Protein AF-A0A7Y0L5U0-F1 (afdb_monomer)

Organism: NCBI:txid2729629

pLDDT: mean 85.21, std 11.37, range [40.47, 96.12]

Solvent-accessible surface area (backbone atoms only — not comparable to full-atom values): 8864 Å² total; per-residue (Å²): 136,86,87,81,62,72,72,62,50,55,55,48,48,51,50,20,48,52,50,13,51,50,28,39,49,50,17,49,53,58,27,46,75,69,77,39,57,69,62,33,53,50,44,39,56,48,6,70,74,59,35,35,56,56,24,22,48,47,23,48,76,73,66,39,61,62,69,56,24,35,48,26,12,44,28,38,36,48,14,57,44,39,39,49,55,44,48,50,54,50,45,41,74,74,33,73,66,51,36,50,49,29,54,52,47,26,67,75,46,45,81,57,56,78,61,48,47,61,56,30,30,82,41,22,69,79,61,34,58,65,48,41,43,53,50,32,52,34,58,66,47,58,64,70,55,26,50,52,20,31,51,52,2,48,54,50,32,40,49,47,62,69,45,36,62,62,55,51,49,61,64,68,76,104

Sequence (174 aa):
MTRTPRRHGWQRLLAGLGMGALFAAIAVVVGLSTGRPVQTLSLMGSSLVLECQPAAALAVVLGYPRAFGAAVAFFTNLAPLFIIAVGLDLIVAHWPWAARQVERAHRRAGWVARYGPLMFVPLCPVLGAYACVAIGRGLGFRLASTLSATIAGMVWSVMVIVYGGHWVVHLLVH

Structure (mmCIF, N/CA/C/O backbone):
data_AF-A0A7Y0L5U0-F1
#
_entry.id   AF-A0A7Y0L5U0-F1
#
loop_
_atom_site.group_PDB
_atom_site.id
_atom_site.type_symbol
_atom_site.label_atom_id
_atom_site.label_alt_id
_atom_site.label_comp_id
_atom_site.label_asym_id
_atom_site.label_entity_id
_atom_site.label_seq_id
_atom_site.pdbx_PDB_ins_code
_atom_site.Cartn_x
_atom_site.Cartn_y
_atom_site.Cartn_z
_atom_site.occupancy
_atom_site.B_iso_or_equiv
_atom_site.auth_seq_id
_atom_site.auth_comp_id
_atom_site.auth_asym_id
_atom_site.auth_atom_id
_atom_site.pdbx_PDB_model_num
ATOM 1 N N . MET A 1 1 ? -13.550 -0.147 33.622 1.00 42.88 1 MET A N 1
ATOM 2 C CA . MET A 1 1 ? -12.757 0.368 32.480 1.00 42.88 1 MET A CA 1
ATOM 3 C C . MET A 1 1 ? -11.345 0.684 32.958 1.00 42.88 1 MET A C 1
ATOM 5 O O . MET A 1 1 ? -11.071 1.789 33.409 1.00 42.88 1 MET A O 1
ATOM 9 N N . THR A 1 2 ? -10.461 -0.309 32.937 1.00 40.47 2 THR A N 1
ATOM 10 C CA . THR A 1 2 ? -9.058 -0.180 33.347 1.00 40.47 2 THR A CA 1
ATOM 11 C C . THR A 1 2 ? -8.268 0.528 32.245 1.00 40.47 2 THR A C 1
ATOM 13 O O . THR A 1 2 ? -8.036 -0.004 31.162 1.00 40.47 2 THR A O 1
ATOM 16 N N . ARG A 1 3 ? -7.898 1.789 32.496 1.00 46.94 3 ARG A N 1
ATOM 17 C CA . ARG A 1 3 ? -7.017 2.576 31.627 1.00 46.94 3 ARG A CA 1
ATOM 18 C C . ARG A 1 3 ? -5.580 2.068 31.764 1.00 46.94 3 ARG A C 1
ATOM 20 O O . ARG A 1 3 ? -4.836 2.550 32.608 1.00 46.94 3 ARG A O 1
ATOM 27 N N . THR A 1 4 ? -5.157 1.191 30.863 1.00 48.16 4 THR A N 1
ATOM 28 C CA . THR A 1 4 ? -3.732 1.025 30.525 1.00 48.16 4 THR A CA 1
ATOM 29 C C . THR A 1 4 ? -3.499 1.140 29.009 1.00 48.16 4 THR A C 1
ATOM 31 O O . THR A 1 4 ? -3.130 0.155 28.379 1.00 48.16 4 THR A O 1
ATOM 34 N N . PRO A 1 5 ? -3.680 2.312 28.350 1.00 50.88 5 PRO A N 1
ATOM 35 C CA . PRO A 1 5 ? -3.545 2.365 26.890 1.00 50.88 5 PRO A CA 1
ATOM 36 C C . PRO A 1 5 ? -2.245 3.014 26.383 1.00 50.88 5 PRO A C 1
ATOM 38 O O . PRO A 1 5 ? -1.927 2.896 25.203 1.00 50.88 5 PRO A O 1
ATOM 41 N N . ARG A 1 6 ? -1.462 3.703 27.227 1.00 54.31 6 ARG A N 1
ATOM 42 C CA . ARG A 1 6 ? -0.454 4.661 26.725 1.00 54.31 6 ARG A CA 1
ATOM 43 C C . ARG A 1 6 ? 0.849 4.027 26.213 1.00 54.31 6 ARG A C 1
ATOM 45 O O . ARG A 1 6 ? 1.406 4.514 25.236 1.00 54.31 6 ARG A O 1
ATOM 52 N N . ARG A 1 7 ? 1.330 2.933 26.823 1.00 55.62 7 ARG A N 1
ATOM 53 C CA . ARG A 1 7 ? 2.582 2.260 26.397 1.00 55.62 7 ARG A CA 1
ATOM 54 C C . ARG A 1 7 ? 2.424 1.439 25.112 1.00 55.62 7 ARG A C 1
ATOM 56 O O . ARG A 1 7 ? 3.338 1.417 24.296 1.00 55.62 7 ARG A O 1
ATOM 63 N N . HIS A 1 8 ? 1.259 0.834 24.888 1.00 69.12 8 HIS A N 1
ATOM 64 C CA . HIS A 1 8 ? 1.013 0.045 23.677 1.00 69.12 8 HIS A CA 1
ATOM 65 C C . HIS A 1 8 ? 0.794 0.901 22.424 1.00 69.12 8 HIS A C 1
ATOM 67 O O . HIS A 1 8 ? 1.058 0.431 21.321 1.00 69.12 8 HIS A O 1
ATOM 73 N N . GLY A 1 9 ? 0.360 2.159 22.569 1.00 77.12 9 GLY A N 1
ATOM 74 C CA . GLY A 1 9 ? 0.176 3.063 21.431 1.00 77.12 9 GLY A CA 1
ATOM 75 C C . GLY A 1 9 ? 1.485 3.388 20.703 1.00 77.12 9 GLY A C 1
ATOM 76 O O . GLY A 1 9 ? 1.563 3.251 19.485 1.00 77.12 9 GLY A O 1
ATOM 77 N N . TRP A 1 10 ? 2.538 3.729 21.453 1.00 80.00 10 TRP A N 1
ATOM 78 C CA . TRP A 1 10 ? 3.860 4.030 20.889 1.00 80.00 10 TRP A CA 1
ATOM 79 C C . TRP A 1 10 ? 4.517 2.820 20.229 1.00 80.00 10 TRP A C 1
ATOM 81 O O . TRP A 1 10 ? 5.064 2.947 19.141 1.00 80.00 10 TRP A O 1
ATOM 91 N N . GLN A 1 11 ? 4.408 1.637 20.841 1.00 85.50 11 GLN A N 1
ATOM 92 C CA . GLN A 1 11 ? 4.914 0.394 20.248 1.00 85.50 11 GLN A CA 1
ATOM 93 C C . GLN A 1 11 ? 4.242 0.095 18.904 1.00 85.50 11 GLN A C 1
ATOM 95 O O . GLN A 1 11 ? 4.917 -0.281 17.952 1.00 85.50 11 GLN A O 1
ATOM 100 N N . ARG A 1 12 ? 2.924 0.309 18.802 1.00 83.88 12 ARG A N 1
ATOM 101 C CA . ARG A 1 12 ? 2.187 0.137 17.543 1.00 83.88 12 ARG A CA 1
ATOM 102 C C . ARG A 1 12 ? 2.614 1.155 16.492 1.00 83.88 12 ARG A C 1
ATOM 104 O O . ARG A 1 12 ? 2.812 0.763 15.349 1.00 83.88 12 ARG A O 1
ATOM 111 N N . LEU A 1 13 ? 2.790 2.424 16.870 1.00 85.75 13 LEU A N 1
ATOM 112 C CA . LEU A 1 13 ? 3.259 3.463 15.948 1.00 85.75 13 LEU A CA 1
ATOM 113 C C . LEU A 1 13 ? 4.656 3.146 15.410 1.00 85.75 13 LEU A C 1
ATOM 115 O O . LEU A 1 13 ? 4.863 3.188 14.202 1.00 85.75 13 LEU A O 1
ATOM 119 N N . LEU A 1 14 ? 5.589 2.780 16.292 1.00 89.25 14 LEU A N 1
ATOM 120 C CA . LEU A 1 14 ? 6.942 2.382 15.904 1.00 89.25 14 LEU A CA 1
ATOM 121 C C . LEU A 1 14 ? 6.932 1.132 15.021 1.00 89.25 14 LEU A C 1
ATOM 123 O O . LEU A 1 14 ? 7.666 1.088 14.041 1.00 89.25 14 LEU A O 1
ATOM 127 N N . ALA A 1 15 ? 6.073 0.151 15.309 1.00 87.69 15 ALA A N 1
ATOM 128 C CA . ALA A 1 15 ? 5.901 -1.016 14.448 1.00 87.69 15 ALA A CA 1
ATOM 129 C C . ALA A 1 15 ? 5.347 -0.631 13.065 1.00 87.69 15 ALA A C 1
ATOM 131 O O . ALA A 1 15 ? 5.838 -1.129 12.057 1.00 87.69 15 ALA A O 1
ATOM 132 N N . GLY A 1 16 ? 4.373 0.283 13.001 1.00 87.31 16 GLY A N 1
ATOM 133 C CA . GLY A 1 16 ? 3.837 0.811 11.744 1.00 87.31 16 GLY A CA 1
ATOM 134 C C . GLY A 1 16 ? 4.887 1.570 10.930 1.00 87.31 16 GLY A C 1
ATOM 135 O O . GLY A 1 16 ? 5.017 1.330 9.734 1.00 87.31 16 GLY A O 1
ATOM 136 N N . LEU A 1 17 ? 5.684 2.421 11.583 1.00 90.75 17 LEU A N 1
ATOM 137 C CA . LEU A 1 17 ? 6.805 3.134 10.963 1.00 90.75 17 LEU A CA 1
ATOM 138 C C . LEU A 1 17 ? 7.899 2.174 10.486 1.00 90.75 17 LEU A C 1
ATOM 140 O O . LEU A 1 17 ? 8.380 2.317 9.368 1.00 90.75 17 LEU A O 1
ATOM 144 N N . GLY A 1 18 ? 8.263 1.179 11.297 1.00 93.31 18 GLY A N 1
ATOM 145 C CA . GLY A 1 18 ? 9.248 0.160 10.934 1.00 93.31 18 GLY A CA 1
ATOM 146 C C . GLY A 1 18 ? 8.793 -0.676 9.739 1.00 93.31 18 GLY A C 1
ATOM 147 O O . GLY A 1 18 ? 9.565 -0.892 8.809 1.00 93.31 18 GLY A O 1
ATOM 148 N N . MET A 1 19 ? 7.519 -1.073 9.714 1.00 91.88 19 MET A N 1
ATOM 149 C CA . MET A 1 19 ? 6.929 -1.775 8.575 1.00 91.88 19 MET A CA 1
ATOM 150 C C . MET A 1 19 ? 6.891 -0.888 7.326 1.00 91.88 19 MET A C 1
ATOM 152 O O . MET A 1 19 ? 7.210 -1.340 6.228 1.00 91.88 19 MET A O 1
ATOM 156 N N . GLY A 1 20 ? 6.551 0.393 7.492 1.00 91.69 20 GLY A N 1
ATOM 157 C CA . GLY A 1 20 ? 6.547 1.350 6.394 1.00 91.69 20 GLY A CA 1
ATOM 158 C C . GLY A 1 20 ? 7.940 1.577 5.805 1.00 91.69 20 GLY A C 1
ATOM 159 O O . GLY A 1 20 ? 8.111 1.527 4.588 1.00 91.69 20 GLY A O 1
ATOM 160 N N . ALA A 1 21 ? 8.949 1.734 6.661 1.00 93.31 21 ALA A N 1
ATOM 161 C CA . ALA A 1 21 ? 10.347 1.844 6.257 1.00 93.31 21 ALA A CA 1
ATOM 162 C C . ALA A 1 21 ? 10.839 0.575 5.545 1.00 93.31 21 ALA A C 1
ATOM 164 O O . ALA A 1 21 ? 11.523 0.679 4.528 1.00 93.31 21 ALA A O 1
ATOM 165 N N . LEU A 1 22 ? 10.450 -0.611 6.026 1.00 95.69 22 LEU A N 1
ATOM 166 C CA . LEU A 1 22 ? 10.770 -1.883 5.378 1.00 95.69 22 LEU A CA 1
ATOM 167 C C . LEU A 1 22 ? 10.204 -1.943 3.953 1.00 95.69 22 LEU A C 1
ATOM 169 O O . LEU A 1 22 ? 10.941 -2.250 3.019 1.00 95.69 22 LEU A O 1
ATOM 173 N N . PHE A 1 23 ? 8.927 -1.609 3.757 1.00 95.25 23 PHE A N 1
ATOM 174 C CA . PHE A 1 23 ? 8.327 -1.618 2.420 1.00 95.25 23 PHE A CA 1
ATOM 175 C C . PHE A 1 23 ? 8.905 -0.543 1.497 1.00 95.25 23 PHE A C 1
ATOM 177 O O . PHE A 1 23 ? 9.140 -0.820 0.321 1.00 95.25 23 PHE A O 1
ATOM 184 N N . ALA A 1 24 ? 9.217 0.644 2.022 1.00 93.31 24 ALA A N 1
ATOM 185 C CA . ALA A 1 24 ? 9.928 1.668 1.262 1.00 93.31 24 ALA A CA 1
ATOM 186 C C . ALA A 1 24 ? 11.321 1.182 0.825 1.00 93.31 24 ALA A C 1
ATOM 188 O O . ALA A 1 24 ? 11.693 1.353 -0.335 1.00 93.31 24 ALA A O 1
ATOM 189 N N . ALA A 1 25 ? 12.066 0.512 1.711 1.00 95.56 25 ALA A N 1
ATOM 190 C CA . ALA A 1 25 ? 13.365 -0.070 1.381 1.00 95.56 25 ALA A CA 1
ATOM 191 C C . ALA A 1 25 ? 13.247 -1.162 0.307 1.00 95.56 25 ALA A C 1
ATOM 193 O O . ALA A 1 25 ? 14.027 -1.166 -0.643 1.00 95.56 25 ALA A O 1
ATOM 194 N N . ILE A 1 26 ? 12.240 -2.039 0.401 1.00 96.12 26 ILE A N 1
ATOM 195 C CA . ILE A 1 26 ? 11.958 -3.045 -0.635 1.00 96.12 26 ILE A CA 1
ATOM 196 C C . ILE A 1 26 ? 11.668 -2.362 -1.979 1.00 96.12 26 ILE A C 1
ATOM 198 O O . ILE A 1 26 ? 12.233 -2.767 -2.992 1.00 96.12 26 ILE A O 1
ATOM 202 N N . ALA A 1 27 ? 10.849 -1.304 -2.003 1.00 94.62 27 ALA A N 1
ATOM 203 C CA . ALA A 1 27 ? 10.558 -0.558 -3.230 1.00 94.62 27 ALA A CA 1
ATOM 204 C C . ALA A 1 27 ? 11.829 0.032 -3.865 1.00 94.62 27 ALA A C 1
ATOM 206 O O . ALA A 1 27 ? 12.016 -0.082 -5.077 1.00 94.62 27 ALA A O 1
ATOM 207 N N . VAL A 1 28 ? 12.725 0.600 -3.048 1.00 94.75 28 VAL A N 1
ATOM 208 C CA . VAL A 1 28 ? 14.022 1.123 -3.505 1.00 94.75 28 VAL A CA 1
ATOM 209 C C . VAL A 1 28 ? 14.889 0.004 -4.075 1.00 94.75 28 VAL A C 1
ATOM 211 O O . VAL A 1 28 ? 15.385 0.141 -5.187 1.00 94.75 28 VAL A O 1
ATOM 214 N N . VAL A 1 29 ? 15.046 -1.117 -3.365 1.00 96.12 29 VAL A N 1
ATOM 215 C CA . VAL A 1 29 ? 15.869 -2.251 -3.826 1.00 96.12 29 VAL A CA 1
ATOM 216 C C . VAL A 1 29 ? 15.344 -2.805 -5.153 1.00 96.12 29 VAL A C 1
ATOM 218 O O . VAL A 1 29 ? 16.114 -2.976 -6.099 1.00 96.12 29 VAL A O 1
ATOM 221 N N . VAL A 1 30 ? 14.030 -3.025 -5.254 1.00 94.19 30 VAL A N 1
ATOM 222 C CA . VAL A 1 30 ? 13.390 -3.508 -6.485 1.00 94.19 30 VAL A CA 1
ATOM 223 C C . VAL A 1 30 ? 13.575 -2.504 -7.625 1.00 94.19 30 VAL A C 1
ATOM 225 O O . VAL A 1 30 ? 13.954 -2.901 -8.725 1.00 94.19 30 VAL A O 1
ATOM 228 N N . GLY A 1 31 ? 13.370 -1.210 -7.384 1.00 90.75 31 GLY A N 1
ATOM 229 C CA . GLY A 1 31 ? 13.535 -0.184 -8.413 1.00 90.75 31 GLY A CA 1
ATOM 230 C C . GLY A 1 31 ? 14.982 -0.031 -8.884 1.00 90.75 31 GLY A C 1
ATOM 231 O O . GLY A 1 31 ? 15.245 -0.060 -10.087 1.00 90.75 31 GLY A O 1
ATOM 232 N N . LEU A 1 32 ? 15.945 0.019 -7.959 1.00 92.75 32 LEU A N 1
ATOM 233 C CA . LEU A 1 32 ? 17.370 0.129 -8.284 1.00 92.75 32 LEU A CA 1
ATOM 234 C C . LEU A 1 32 ? 17.901 -1.095 -9.037 1.00 92.75 32 LEU A C 1
ATOM 236 O O . LEU A 1 32 ? 18.767 -0.936 -9.898 1.00 92.75 32 LEU A O 1
ATOM 240 N N . SER A 1 33 ? 17.341 -2.287 -8.800 1.00 94.38 33 SER A N 1
ATOM 241 C CA . SER A 1 33 ? 17.706 -3.499 -9.550 1.00 94.38 33 SER A CA 1
ATOM 242 C C . SER A 1 33 ? 17.428 -3.401 -11.061 1.00 94.38 33 SER A C 1
ATOM 244 O O . SER A 1 33 ? 17.998 -4.157 -11.841 1.00 94.38 33 SER A O 1
ATOM 246 N N . THR A 1 34 ? 16.612 -2.431 -11.497 1.00 89.62 34 THR A N 1
ATOM 247 C CA . THR A 1 34 ? 16.344 -2.154 -12.921 1.00 89.62 34 THR A CA 1
ATOM 248 C C . THR A 1 34 ? 17.361 -1.210 -13.578 1.00 89.62 34 THR A C 1
ATOM 250 O O . THR A 1 34 ? 17.226 -0.895 -14.761 1.00 89.62 34 THR A O 1
ATOM 253 N N . GLY A 1 35 ? 18.359 -0.717 -12.830 1.00 91.06 35 GLY A N 1
ATOM 254 C CA . GLY A 1 35 ? 19.371 0.223 -13.330 1.00 91.06 35 GLY A CA 1
ATOM 255 C C . GLY A 1 35 ? 18.846 1.639 -13.608 1.00 91.06 35 GLY A C 1
ATOM 256 O O . GLY A 1 35 ? 19.515 2.420 -14.279 1.00 91.06 35 GLY A O 1
ATOM 257 N N . ARG A 1 36 ? 17.645 1.985 -13.120 1.00 90.38 36 ARG A N 1
ATOM 258 C CA . ARG A 1 36 ? 16.926 3.234 -13.444 1.00 90.38 36 ARG A CA 1
ATOM 259 C C . ARG A 1 36 ? 16.586 4.065 -12.195 1.00 90.38 36 ARG A C 1
ATOM 261 O O . ARG A 1 36 ? 15.408 4.301 -11.911 1.00 90.38 36 ARG A O 1
ATOM 268 N N . PRO A 1 37 ? 17.592 4.563 -11.451 1.00 92.81 37 PRO A N 1
ATOM 269 C CA . PRO A 1 37 ? 17.394 5.189 -10.139 1.00 92.81 37 PRO A CA 1
ATOM 270 C C . PRO A 1 37 ? 16.491 6.427 -10.174 1.00 92.81 37 PRO A C 1
ATOM 272 O O . PRO A 1 37 ? 15.596 6.562 -9.344 1.00 92.81 37 PRO A O 1
ATOM 275 N N . VAL A 1 38 ? 16.672 7.305 -11.166 1.00 92.75 38 VAL A N 1
ATOM 276 C CA . VAL A 1 38 ? 15.869 8.533 -11.301 1.00 92.75 38 VAL A CA 1
ATOM 277 C C . VAL A 1 38 ? 14.403 8.191 -11.544 1.00 92.75 38 VAL A C 1
ATOM 279 O O . VAL A 1 38 ? 13.526 8.688 -10.846 1.00 92.75 38 VAL A O 1
ATOM 282 N N . GLN A 1 39 ? 14.135 7.279 -12.480 1.00 92.00 39 GLN A N 1
ATOM 283 C CA . GLN A 1 39 ? 12.769 6.871 -12.793 1.00 92.00 39 GLN A CA 1
ATOM 284 C C . GLN A 1 39 ? 12.127 6.127 -11.614 1.00 92.00 39 GLN A C 1
ATOM 286 O O . GLN A 1 39 ? 10.922 6.240 -11.426 1.00 92.00 39 GLN A O 1
ATOM 291 N N . THR A 1 40 ? 12.913 5.391 -10.814 1.00 93.31 40 THR A N 1
ATOM 292 C CA . THR A 1 40 ? 12.427 4.740 -9.586 1.00 93.31 40 THR A CA 1
ATOM 293 C C . THR A 1 40 ? 11.958 5.795 -8.595 1.00 93.31 40 THR A C 1
ATOM 295 O O . THR A 1 40 ? 10.827 5.719 -8.134 1.00 93.31 40 THR A O 1
ATOM 298 N N . LEU A 1 41 ? 12.784 6.803 -8.302 1.00 92.62 41 LEU A N 1
ATOM 299 C CA . LEU A 1 41 ? 12.423 7.869 -7.366 1.00 92.62 41 LEU A CA 1
ATOM 300 C C . LEU A 1 41 ? 11.217 8.678 -7.855 1.00 92.62 41 LEU A C 1
ATOM 302 O O . LEU A 1 41 ? 10.309 8.946 -7.069 1.00 92.62 41 LEU A O 1
ATOM 306 N N . SER A 1 42 ? 11.166 9.012 -9.149 1.00 93.00 42 SER A N 1
ATOM 307 C CA . SER A 1 42 ? 10.000 9.664 -9.753 1.00 93.00 42 SER A CA 1
ATOM 308 C C . SER A 1 42 ? 8.750 8.800 -9.619 1.00 93.00 42 SER A C 1
ATOM 310 O O . SER A 1 42 ? 7.720 9.297 -9.175 1.00 93.00 42 SER A O 1
ATOM 312 N N . LEU A 1 43 ? 8.844 7.501 -9.926 1.00 93.56 43 LEU A N 1
ATOM 313 C CA . LEU A 1 43 ? 7.727 6.573 -9.796 1.00 93.56 43 LEU A CA 1
ATOM 314 C C . LEU A 1 43 ? 7.270 6.462 -8.342 1.00 93.56 43 LEU A C 1
ATOM 316 O O . LEU A 1 43 ? 6.075 6.543 -8.092 1.00 93.56 43 LEU A O 1
ATOM 320 N N . MET A 1 44 ? 8.189 6.330 -7.383 1.00 94.38 44 MET A N 1
ATOM 321 C CA . MET A 1 44 ? 7.857 6.297 -5.958 1.00 94.38 44 MET A CA 1
ATOM 322 C C . MET A 1 44 ? 7.138 7.583 -5.524 1.00 94.38 44 MET A C 1
ATOM 324 O O . MET A 1 44 ? 6.073 7.514 -4.914 1.00 94.38 44 MET A O 1
ATOM 328 N N . GLY A 1 45 ? 7.674 8.751 -5.888 1.00 93.06 45 GLY A N 1
ATOM 329 C CA . GLY A 1 45 ? 7.072 10.048 -5.572 1.00 93.06 45 GLY A CA 1
ATO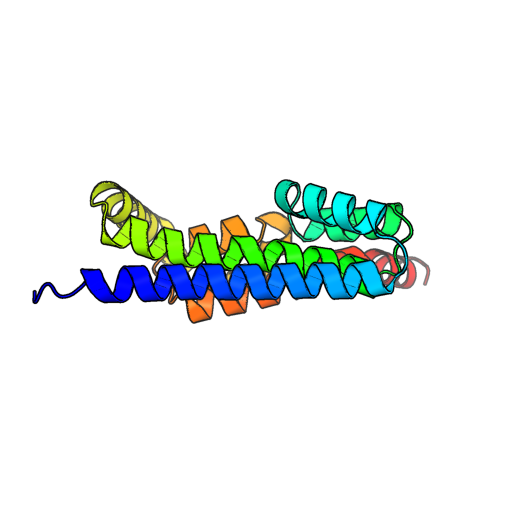M 330 C C . GLY A 1 45 ? 5.675 10.208 -6.173 1.00 93.06 45 GLY A C 1
ATOM 331 O O . GLY A 1 45 ? 4.727 10.529 -5.457 1.00 93.06 45 GLY A O 1
ATOM 332 N N . SER A 1 46 ? 5.515 9.904 -7.463 1.00 92.25 46 SER A N 1
ATOM 333 C CA . SER A 1 46 ? 4.208 9.912 -8.128 1.00 92.25 46 SER A CA 1
ATOM 334 C C . SER A 1 46 ? 3.248 8.893 -7.518 1.00 92.25 46 SER A C 1
ATOM 336 O O . SER A 1 46 ? 2.064 9.179 -7.396 1.00 92.25 46 SER A O 1
ATOM 338 N N . SER A 1 47 ? 3.745 7.734 -7.089 1.00 92.62 47 SER A N 1
ATOM 339 C CA . SER A 1 47 ? 2.955 6.648 -6.501 1.00 92.62 47 SER A CA 1
ATOM 340 C C . SER A 1 47 ? 2.372 6.985 -5.135 1.00 92.62 47 SER A C 1
ATOM 342 O O . SER A 1 47 ? 1.266 6.551 -4.820 1.00 92.62 47 SER A O 1
ATOM 344 N N . LEU A 1 48 ? 3.064 7.808 -4.347 1.00 90.81 48 LEU A N 1
ATOM 345 C CA . LEU A 1 48 ? 2.524 8.325 -3.088 1.00 90.81 48 LEU A CA 1
ATOM 346 C C . LEU A 1 48 ? 1.351 9.292 -3.307 1.00 90.81 48 LEU A C 1
ATOM 348 O O . LEU A 1 48 ? 0.470 9.365 -2.455 1.00 90.81 48 LEU A O 1
ATOM 352 N N . VAL A 1 49 ? 1.339 10.017 -4.431 1.00 90.50 49 VAL A N 1
ATOM 353 C CA . VAL A 1 49 ? 0.299 11.005 -4.765 1.00 90.50 49 VAL A CA 1
ATOM 354 C C . VAL A 1 49 ? -0.867 10.370 -5.520 1.00 90.50 49 VAL A C 1
ATOM 356 O O . VAL A 1 49 ? -2.023 10.650 -5.222 1.00 90.50 49 VAL A O 1
ATOM 359 N N . LEU A 1 50 ? -0.565 9.536 -6.514 1.00 88.12 50 LEU A N 1
ATOM 360 C CA . LEU A 1 50 ? -1.544 8.970 -7.439 1.00 88.12 50 LEU A CA 1
ATOM 361 C C . LEU A 1 50 ? -2.168 7.665 -6.949 1.00 88.12 50 LEU A C 1
ATOM 363 O O . LEU A 1 50 ? -3.138 7.224 -7.552 1.00 88.12 50 LEU A O 1
ATOM 367 N N . GLU A 1 51 ? -1.631 7.064 -5.888 1.00 89.94 51 GLU A N 1
ATOM 368 C CA . GLU A 1 51 ? -1.901 5.690 -5.453 1.00 89.94 51 GLU A CA 1
ATOM 369 C C . GLU A 1 51 ? -1.272 4.618 -6.357 1.00 89.94 51 GLU A C 1
ATOM 371 O O . GLU A 1 51 ? -0.735 4.871 -7.440 1.00 89.94 51 GLU A O 1
ATOM 376 N N . CYS A 1 52 ? -1.325 3.375 -5.882 1.00 89.25 52 CYS A N 1
ATOM 377 C CA . CYS A 1 52 ? -0.683 2.226 -6.510 1.00 89.25 52 CYS A CA 1
ATOM 378 C C . CYS A 1 52 ? -1.168 1.987 -7.946 1.00 89.25 52 CYS A C 1
ATOM 380 O O . CYS A 1 52 ? -0.362 1.710 -8.836 1.00 89.25 52 CYS A O 1
ATOM 382 N N . GLN A 1 53 ? -2.475 2.120 -8.176 1.00 89.38 53 GLN A N 1
ATOM 383 C CA . GLN A 1 53 ? -3.112 1.813 -9.454 1.00 89.38 53 GLN A CA 1
ATOM 384 C C . GLN A 1 53 ? -2.629 2.698 -10.615 1.00 89.38 53 GLN A C 1
ATOM 386 O O . GLN A 1 53 ? -2.107 2.147 -11.591 1.00 89.38 53 GLN A O 1
ATOM 391 N N . PRO A 1 54 ? -2.736 4.042 -10.561 1.00 88.06 54 PRO A N 1
ATOM 392 C CA . PRO A 1 54 ? -2.317 4.880 -11.679 1.00 88.06 54 PRO A CA 1
ATOM 393 C C . PRO A 1 54 ? -0.793 4.942 -11.786 1.00 88.06 54 PRO A C 1
ATOM 395 O O . PRO A 1 54 ? -0.264 5.072 -12.887 1.00 88.06 54 PRO A O 1
ATOM 398 N N . ALA A 1 55 ? -0.068 4.776 -10.676 1.00 91.06 55 ALA A N 1
ATOM 399 C CA . ALA A 1 55 ? 1.386 4.687 -10.706 1.00 91.06 55 ALA A CA 1
ATOM 400 C C . ALA A 1 55 ? 1.884 3.423 -11.414 1.00 91.06 55 ALA A C 1
ATOM 402 O O . ALA A 1 55 ? 2.841 3.492 -12.182 1.00 91.06 55 ALA A O 1
ATOM 403 N N . ALA A 1 56 ? 1.218 2.282 -11.228 1.00 88.50 56 ALA A N 1
ATOM 404 C CA . ALA A 1 56 ? 1.545 1.067 -11.966 1.00 88.50 56 ALA A CA 1
ATOM 405 C C . ALA A 1 56 ? 1.333 1.247 -13.482 1.00 88.50 56 ALA A C 1
ATOM 407 O O . ALA A 1 56 ? 2.163 0.794 -14.269 1.00 88.50 56 ALA A O 1
ATOM 408 N N . ALA A 1 57 ? 0.282 1.967 -13.895 1.00 88.69 57 ALA A N 1
ATOM 409 C CA . ALA A 1 57 ? 0.082 2.346 -15.296 1.00 88.69 57 ALA A CA 1
ATOM 410 C C . ALA A 1 57 ? 1.173 3.314 -15.793 1.00 88.69 57 ALA A C 1
ATOM 412 O O . ALA A 1 57 ? 1.752 3.102 -16.860 1.00 88.69 57 ALA A O 1
ATOM 413 N N . LEU A 1 58 ? 1.516 4.332 -14.996 1.00 89.38 58 LEU A N 1
ATOM 414 C CA . LEU A 1 58 ? 2.587 5.282 -15.302 1.00 89.38 58 LEU A CA 1
ATOM 415 C C . LEU A 1 58 ? 3.940 4.581 -15.465 1.00 89.38 58 LEU A C 1
ATOM 417 O O . LEU A 1 58 ? 4.712 4.945 -16.345 1.00 89.38 58 LEU A O 1
ATOM 421 N N . ALA A 1 59 ? 4.224 3.543 -14.677 1.00 89.06 59 ALA A N 1
ATOM 422 C CA . ALA A 1 59 ? 5.461 2.781 -14.796 1.00 89.06 59 ALA A CA 1
ATOM 423 C C . ALA A 1 59 ? 5.617 2.144 -16.188 1.00 89.06 59 ALA A C 1
ATOM 425 O O . ALA A 1 59 ? 6.718 2.139 -16.739 1.00 89.06 59 ALA A O 1
ATOM 426 N N . VAL A 1 60 ? 4.518 1.668 -16.785 1.00 86.75 60 VAL A N 1
ATOM 427 C CA . VAL A 1 60 ? 4.521 1.146 -18.162 1.00 86.75 60 VAL A CA 1
ATOM 428 C C . VAL A 1 60 ? 4.878 2.252 -19.155 1.00 86.75 60 VAL A C 1
ATOM 430 O O . VAL A 1 60 ? 5.712 2.035 -20.030 1.00 86.75 60 VAL A O 1
ATOM 433 N N . VAL A 1 61 ? 4.317 3.452 -18.980 1.00 86.06 61 VAL A N 1
ATOM 434 C CA . VAL A 1 61 ? 4.621 4.628 -19.816 1.00 86.06 61 VAL A CA 1
ATOM 435 C C . VAL A 1 61 ? 6.080 5.075 -19.657 1.00 86.06 61 VAL A C 1
ATOM 437 O O . VAL A 1 61 ? 6.727 5.435 -20.634 1.00 86.06 61 VAL A O 1
ATOM 440 N N . LEU A 1 62 ? 6.638 4.976 -18.448 1.00 84.88 62 LEU A N 1
ATOM 441 C CA . LEU A 1 62 ? 8.053 5.241 -18.152 1.00 84.88 62 LEU A CA 1
ATOM 442 C C . LEU A 1 62 ? 9.000 4.130 -18.655 1.00 84.88 62 LEU A C 1
ATOM 444 O O . LEU A 1 62 ? 10.210 4.183 -18.424 1.00 84.88 62 LEU A O 1
ATOM 448 N N . GLY A 1 63 ? 8.465 3.110 -19.333 1.00 85.75 63 GLY A N 1
ATOM 449 C CA . GLY A 1 63 ? 9.227 2.022 -19.934 1.00 85.75 63 GLY A CA 1
ATOM 450 C C . GLY A 1 63 ? 9.773 1.012 -18.927 1.00 85.75 63 GLY A C 1
ATOM 451 O O . GLY A 1 63 ? 10.782 0.367 -19.226 1.00 85.75 63 GLY A O 1
ATOM 452 N N . TYR A 1 64 ? 9.184 0.895 -17.731 1.00 86.75 64 TYR A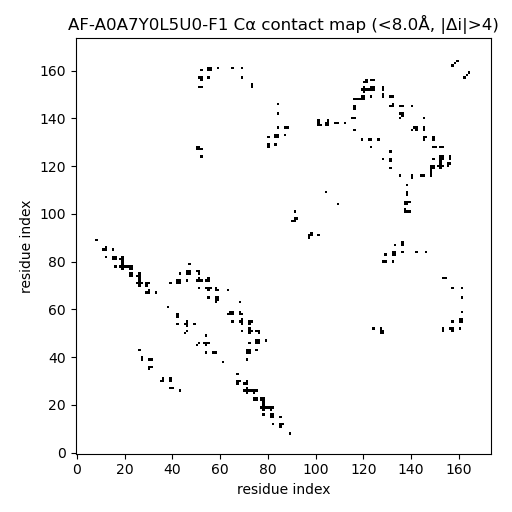 N 1
ATOM 453 C CA . TYR A 1 64 ? 9.524 -0.186 -16.803 1.00 86.75 64 TYR A CA 1
ATOM 454 C C . TYR A 1 64 ? 9.027 -1.533 -17.328 1.00 86.75 64 TYR A C 1
ATOM 456 O O . TYR A 1 64 ? 7.930 -1.617 -17.892 1.00 86.75 64 TYR A O 1
ATOM 464 N N . PRO A 1 65 ? 9.749 -2.629 -17.035 1.00 89.12 65 PRO A N 1
ATOM 465 C CA . PRO A 1 65 ? 9.141 -3.947 -17.068 1.00 89.12 65 PRO A CA 1
ATOM 466 C C . PRO A 1 65 ? 7.906 -3.953 -16.157 1.00 89.12 65 PRO A C 1
ATOM 468 O O . PRO A 1 65 ? 7.990 -3.577 -14.985 1.00 89.12 65 PRO A O 1
ATOM 471 N N . ARG A 1 66 ? 6.762 -4.390 -16.697 1.00 88.06 66 ARG A N 1
ATOM 472 C CA . ARG A 1 66 ? 5.441 -4.329 -16.043 1.00 88.06 66 ARG A CA 1
ATOM 473 C C . ARG A 1 66 ? 5.461 -4.816 -14.592 1.00 88.06 66 ARG A C 1
ATOM 475 O O . ARG A 1 66 ? 4.982 -4.117 -13.706 1.00 88.06 66 ARG A O 1
ATOM 482 N N . ALA A 1 67 ? 6.066 -5.980 -14.348 1.00 89.62 67 ALA A N 1
ATOM 483 C CA . ALA A 1 67 ? 6.158 -6.576 -13.017 1.00 89.62 67 ALA A CA 1
ATOM 484 C C . ALA A 1 67 ? 6.973 -5.724 -12.028 1.00 89.62 67 ALA A C 1
ATOM 486 O O . ALA A 1 67 ? 6.558 -5.549 -10.886 1.00 89.62 67 ALA A O 1
ATOM 487 N N . PHE A 1 68 ? 8.096 -5.147 -12.466 1.00 91.38 68 PHE A N 1
ATOM 488 C CA . PHE A 1 68 ? 8.945 -4.308 -11.617 1.00 91.38 68 PHE A CA 1
ATOM 489 C C . PHE A 1 68 ? 8.285 -2.962 -11.315 1.00 91.38 68 PHE A C 1
ATOM 491 O O . PHE A 1 68 ? 8.248 -2.549 -10.160 1.00 91.38 68 PHE A O 1
ATOM 498 N N . GLY A 1 69 ? 7.705 -2.311 -12.327 1.00 90.69 69 GLY A N 1
ATOM 499 C CA . GLY A 1 69 ? 6.959 -1.064 -12.146 1.00 90.69 69 GLY A CA 1
ATOM 500 C C . GLY A 1 69 ? 5.781 -1.223 -11.181 1.00 90.69 69 GLY A C 1
ATOM 501 O O . GLY A 1 69 ? 5.620 -0.432 -10.251 1.00 90.69 69 GLY A O 1
ATOM 502 N N . ALA A 1 70 ? 5.015 -2.305 -11.349 1.00 92.19 70 ALA A N 1
ATOM 503 C CA . ALA A 1 70 ? 3.938 -2.693 -10.445 1.00 92.19 70 ALA A CA 1
ATOM 504 C C . ALA A 1 70 ? 4.438 -2.949 -9.015 1.00 92.19 70 ALA A C 1
ATOM 506 O O . ALA A 1 70 ? 3.844 -2.449 -8.063 1.00 92.19 70 ALA A O 1
ATOM 507 N N . ALA A 1 71 ? 5.542 -3.687 -8.855 1.00 93.31 71 ALA A N 1
ATOM 508 C CA . ALA A 1 71 ? 6.120 -3.983 -7.548 1.00 93.31 71 ALA A CA 1
ATOM 509 C C . ALA A 1 71 ? 6.591 -2.711 -6.825 1.00 93.31 71 ALA A C 1
ATOM 511 O O . ALA A 1 71 ? 6.248 -2.516 -5.659 1.00 93.31 71 ALA A O 1
ATOM 512 N N . VAL A 1 72 ? 7.307 -1.810 -7.509 1.00 94.38 72 VAL A N 1
ATOM 513 C CA . VAL A 1 72 ? 7.742 -0.524 -6.931 1.00 94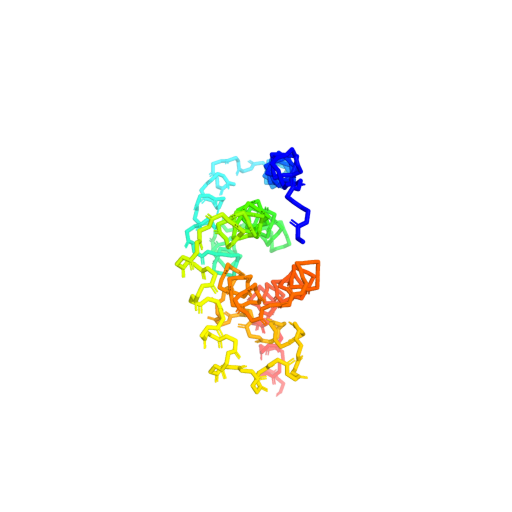.38 72 VAL A CA 1
ATOM 514 C C . VAL A 1 72 ? 6.536 0.304 -6.495 1.00 94.38 72 VAL A C 1
ATOM 516 O O . VAL A 1 72 ? 6.508 0.792 -5.363 1.00 94.38 72 VAL A O 1
ATOM 519 N N . ALA A 1 73 ? 5.519 0.433 -7.353 1.00 93.62 73 ALA A N 1
ATOM 520 C CA . ALA A 1 73 ? 4.303 1.175 -7.030 1.00 93.62 73 ALA A CA 1
ATOM 521 C C . ALA A 1 73 ? 3.569 0.570 -5.820 1.00 93.62 73 ALA A C 1
ATOM 523 O O . ALA A 1 73 ? 3.178 1.300 -4.905 1.00 93.62 73 ALA A O 1
ATOM 524 N N . PHE A 1 74 ? 3.437 -0.756 -5.786 1.00 94.25 74 PHE A N 1
ATOM 525 C CA . PHE A 1 74 ? 2.794 -1.510 -4.711 1.00 94.25 74 PHE A CA 1
ATOM 526 C C . PHE A 1 74 ? 3.511 -1.355 -3.368 1.00 94.25 74 PHE A C 1
ATOM 528 O O . PHE A 1 74 ? 2.897 -0.914 -2.396 1.00 94.25 74 PHE A O 1
ATOM 535 N N . PHE A 1 75 ? 4.813 -1.640 -3.308 1.00 95.38 75 PHE A N 1
ATOM 536 C CA . PHE A 1 75 ? 5.582 -1.532 -2.066 1.00 95.38 75 PHE A CA 1
ATOM 537 C C . PHE A 1 75 ? 5.671 -0.088 -1.561 1.00 95.38 75 PHE A C 1
ATOM 539 O O . PHE A 1 75 ? 5.600 0.151 -0.356 1.00 95.38 75 PHE A O 1
ATOM 546 N N . THR A 1 76 ? 5.723 0.885 -2.472 1.00 95.06 76 THR A N 1
ATOM 547 C CA . THR A 1 76 ? 5.704 2.304 -2.099 1.00 95.06 76 THR A CA 1
ATOM 548 C C . THR A 1 76 ? 4.390 2.706 -1.437 1.00 95.06 76 THR A C 1
ATOM 550 O O . THR A 1 76 ? 4.420 3.484 -0.492 1.00 95.06 76 THR A O 1
ATOM 553 N N . ASN A 1 77 ? 3.249 2.163 -1.878 1.00 95.25 77 ASN A N 1
ATOM 554 C CA . ASN A 1 77 ? 1.940 2.451 -1.274 1.00 95.25 77 ASN A CA 1
ATOM 555 C C . ASN A 1 77 ? 1.697 1.674 0.018 1.00 95.25 77 ASN A C 1
ATOM 557 O O . ASN A 1 77 ? 0.984 2.160 0.893 1.00 95.25 77 ASN A O 1
ATOM 561 N N . LEU A 1 78 ? 2.308 0.498 0.186 1.00 93.75 78 LEU A N 1
ATOM 562 C CA . LEU A 1 78 ? 2.246 -0.212 1.462 1.00 93.75 78 LEU A CA 1
ATOM 563 C C . LEU A 1 78 ? 2.860 0.615 2.598 1.00 93.75 78 LEU A C 1
ATOM 565 O O . LEU A 1 78 ? 2.342 0.587 3.713 1.00 93.75 78 LEU A O 1
ATOM 569 N N . ALA A 1 79 ? 3.910 1.392 2.324 1.00 90.75 79 ALA A N 1
ATOM 570 C CA . ALA A 1 79 ? 4.572 2.195 3.345 1.00 90.75 79 ALA A CA 1
ATOM 571 C C . ALA A 1 79 ? 3.628 3.170 4.090 1.00 90.75 79 ALA A C 1
ATOM 573 O O . ALA A 1 79 ? 3.460 3.025 5.307 1.00 90.75 79 ALA A O 1
ATOM 574 N N . PRO A 1 80 ? 2.952 4.118 3.413 1.00 91.69 80 PRO A N 1
ATOM 575 C CA . PRO A 1 80 ? 1.967 4.985 4.047 1.00 91.69 80 PRO A CA 1
ATOM 576 C C . PRO A 1 80 ? 0.715 4.224 4.496 1.00 91.69 80 PRO A C 1
ATOM 578 O O . PRO A 1 80 ? 0.135 4.608 5.509 1.00 91.69 80 PRO A O 1
ATOM 581 N N . LEU A 1 81 ? 0.315 3.129 3.834 1.00 92.56 81 LEU A N 1
ATOM 582 C CA . LEU A 1 81 ? -0.860 2.339 4.228 1.00 92.56 81 LEU A CA 1
ATOM 583 C C . LEU A 1 81 ? -0.769 1.861 5.686 1.00 92.56 81 LEU A C 1
ATOM 585 O O . LEU A 1 81 ? -1.712 2.041 6.458 1.00 92.56 81 LEU A O 1
ATOM 589 N N . PHE A 1 82 ? 0.373 1.289 6.085 1.00 88.50 82 PHE A N 1
ATOM 590 C CA . PHE A 1 82 ? 0.586 0.821 7.461 1.00 88.50 82 PHE A CA 1
ATOM 591 C C . PHE A 1 82 ? 0.609 1.976 8.469 1.00 88.50 82 PHE A C 1
ATOM 593 O O . PHE A 1 82 ? 0.053 1.849 9.564 1.00 88.50 82 PHE A O 1
ATOM 600 N N . ILE A 1 83 ? 1.193 3.116 8.091 1.00 88.38 83 ILE A N 1
ATOM 601 C CA . ILE A 1 83 ? 1.227 4.323 8.927 1.00 88.38 83 ILE A CA 1
ATOM 602 C C . ILE A 1 83 ? -0.189 4.872 9.127 1.00 88.38 83 ILE A C 1
ATOM 604 O O . ILE A 1 83 ? -0.581 5.148 10.260 1.00 88.38 83 ILE A O 1
ATOM 608 N N . ILE A 1 84 ? -0.982 4.974 8.057 1.00 90.56 84 ILE A N 1
ATOM 609 C CA . ILE A 1 84 ? -2.377 5.428 8.097 1.00 90.56 84 ILE A CA 1
ATOM 610 C C . ILE A 1 84 ? -3.207 4.493 8.970 1.00 90.56 84 ILE A C 1
ATOM 612 O O . ILE A 1 84 ? -3.945 4.953 9.839 1.00 90.56 84 ILE A O 1
ATOM 616 N N . ALA A 1 85 ? -3.073 3.181 8.783 1.00 88.62 85 ALA A N 1
ATOM 617 C CA . ALA A 1 85 ? -3.898 2.210 9.486 1.00 88.62 85 ALA A CA 1
ATOM 618 C C . ALA A 1 85 ? -3.663 2.245 11.008 1.00 88.62 85 ALA A C 1
ATOM 620 O O . ALA A 1 85 ? -4.616 2.268 11.788 1.00 88.62 85 ALA A O 1
ATOM 621 N N . VAL A 1 86 ? -2.398 2.328 11.436 1.00 88.00 86 VAL A N 1
ATOM 622 C CA . VAL A 1 86 ? -2.044 2.485 12.855 1.00 88.00 86 VAL A CA 1
ATOM 623 C C . VAL A 1 86 ? -2.385 3.886 13.372 1.00 88.00 86 VAL A C 1
ATOM 625 O O . VAL A 1 86 ? -2.867 4.032 14.497 1.00 88.00 86 VAL A O 1
ATOM 628 N N . GLY A 1 87 ? -2.160 4.921 12.563 1.00 87.75 87 GLY A N 1
ATOM 629 C CA . GLY A 1 87 ? -2.472 6.306 12.904 1.00 87.75 87 GLY A CA 1
ATOM 630 C C . GLY A 1 87 ? -3.959 6.505 13.181 1.00 87.75 87 GLY A C 1
ATOM 631 O O . GLY A 1 87 ? -4.316 7.107 14.192 1.00 87.75 87 GLY A O 1
ATOM 632 N N . LEU A 1 88 ? -4.831 5.927 12.353 1.00 87.25 88 LEU A N 1
ATOM 633 C CA . LEU A 1 88 ? -6.279 5.952 12.557 1.00 87.25 88 LEU A CA 1
ATOM 634 C C . LEU A 1 88 ? -6.684 5.268 13.866 1.00 87.25 88 LEU A C 1
ATOM 636 O O . LEU A 1 88 ? -7.495 5.823 14.604 1.00 87.25 88 LEU A O 1
ATOM 640 N N . ASP A 1 89 ? -6.086 4.124 14.207 1.00 84.25 89 ASP A N 1
ATOM 641 C CA . ASP A 1 89 ? -6.341 3.453 15.490 1.00 84.25 89 ASP A CA 1
ATOM 642 C C . ASP A 1 89 ? -5.990 4.341 16.679 1.00 84.25 89 ASP A C 1
ATOM 644 O O . ASP A 1 89 ? -6.744 4.420 17.654 1.00 84.25 89 ASP A O 1
ATOM 648 N N . LEU A 1 90 ? -4.856 5.034 16.594 1.00 86.00 90 LEU A N 1
ATOM 649 C CA . LEU A 1 90 ? -4.413 5.954 17.633 1.00 86.00 90 LEU A CA 1
ATOM 650 C C . LEU A 1 90 ? -5.325 7.178 17.722 1.00 86.00 90 LEU A C 1
ATOM 652 O O . LEU A 1 90 ? -5.723 7.542 18.829 1.00 86.00 90 LEU A O 1
ATOM 656 N N . ILE A 1 91 ? -5.691 7.778 16.589 1.00 87.44 91 ILE A N 1
ATOM 657 C CA . ILE A 1 91 ? -6.585 8.941 16.525 1.00 87.44 91 ILE A CA 1
ATOM 658 C C . ILE A 1 91 ? -7.950 8.593 17.119 1.00 87.44 91 ILE A C 1
ATOM 660 O O . ILE A 1 91 ? -8.449 9.321 17.977 1.00 87.44 91 ILE A O 1
ATOM 664 N N . VAL A 1 92 ? -8.537 7.463 16.724 1.00 85.19 92 VAL A N 1
ATOM 665 C CA . VAL A 1 92 ? -9.844 7.016 17.228 1.00 85.19 92 VAL A CA 1
ATOM 666 C C . VAL A 1 92 ? -9.783 6.704 18.724 1.00 85.19 92 VAL A C 1
ATOM 668 O O . VAL A 1 92 ? -10.713 7.045 19.452 1.00 85.19 92 VAL A O 1
ATOM 671 N N . ALA A 1 93 ? -8.684 6.119 19.212 1.00 83.31 93 ALA A N 1
ATOM 672 C CA . ALA A 1 93 ? -8.521 5.811 20.632 1.00 83.31 93 ALA A CA 1
ATOM 673 C C . ALA A 1 93 ? -8.327 7.055 21.519 1.00 83.31 93 ALA A C 1
ATOM 675 O O . ALA A 1 93 ? -8.741 7.044 22.679 1.00 83.31 93 ALA A O 1
ATOM 676 N N . HIS A 1 94 ? -7.687 8.111 21.006 1.00 85.50 94 HIS A N 1
ATOM 677 C CA . HIS A 1 94 ? -7.321 9.287 21.805 1.00 85.50 94 HIS A CA 1
ATOM 678 C C . HIS A 1 94 ? -8.247 10.485 21.602 1.00 85.5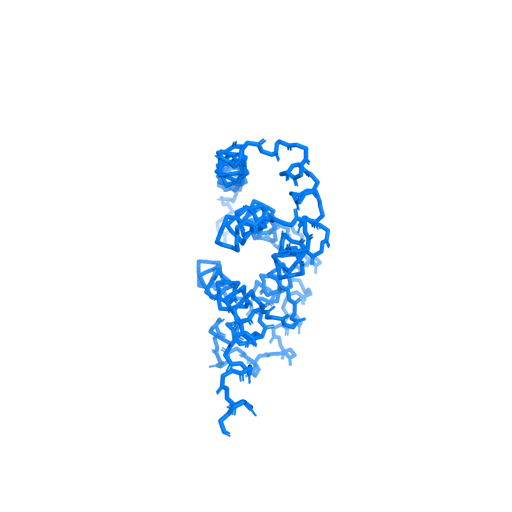0 94 HIS A C 1
ATOM 680 O O . HIS A 1 94 ? -8.298 11.353 22.474 1.00 85.50 94 HIS A O 1
ATOM 686 N N . TRP A 1 95 ? -8.988 10.548 20.493 1.00 87.19 95 TRP A N 1
ATOM 687 C CA . TRP A 1 95 ? -9.807 11.706 20.155 1.00 87.19 95 TRP A CA 1
ATOM 688 C C . TRP A 1 95 ? -11.308 11.373 20.202 1.00 87.19 95 TRP A C 1
ATOM 690 O O . TRP A 1 95 ? -11.845 10.766 19.272 1.00 87.19 95 TRP A O 1
ATOM 700 N N . PRO A 1 96 ? -12.046 11.833 21.237 1.00 86.69 96 PRO A N 1
ATOM 701 C CA . PRO A 1 96 ? -13.476 11.539 21.384 1.00 86.69 96 PRO A CA 1
ATOM 702 C C . PRO A 1 96 ? -14.341 12.053 20.231 1.00 86.69 96 PRO A C 1
ATOM 704 O O . PRO A 1 96 ? -15.444 11.562 20.002 1.00 86.69 96 PRO A O 1
ATOM 707 N N . TRP A 1 97 ? -13.888 13.087 19.517 1.00 89.19 97 TRP A N 1
ATOM 708 C CA . TRP A 1 97 ? -14.564 13.557 18.312 1.00 89.19 97 TRP A CA 1
ATOM 709 C C . TRP A 1 97 ? -14.446 12.534 17.176 1.00 89.19 97 TRP A C 1
ATOM 711 O O . TRP A 1 97 ? -15.469 12.161 16.610 1.00 89.19 97 TRP A O 1
ATOM 721 N N . ALA A 1 98 ? -13.242 12.013 16.914 1.00 84.25 98 ALA A N 1
ATOM 722 C CA . ALA A 1 98 ? -13.020 10.992 15.891 1.00 84.25 98 ALA A CA 1
ATOM 723 C C . ALA A 1 98 ? -13.793 9.705 16.212 1.00 84.25 98 ALA A C 1
ATOM 725 O O . ALA A 1 98 ? -14.505 9.191 15.353 1.00 84.25 98 ALA A O 1
ATOM 726 N N . ALA A 1 99 ? -13.754 9.253 17.470 1.00 84.88 99 ALA A N 1
ATOM 727 C CA . ALA A 1 99 ? -14.548 8.113 17.930 1.00 84.88 99 ALA A CA 1
ATOM 728 C C . ALA A 1 99 ? -16.054 8.301 17.667 1.00 84.88 99 ALA A C 1
ATOM 730 O O . ALA A 1 99 ? -16.717 7.393 17.172 1.00 84.88 99 ALA A O 1
ATOM 731 N N . ARG A 1 100 ? -16.594 9.504 17.919 1.00 87.31 100 ARG A N 1
ATOM 732 C CA . ARG A 1 100 ? -18.001 9.826 17.624 1.00 87.31 100 ARG A CA 1
ATOM 733 C C . ARG A 1 100 ? -18.313 9.825 16.126 1.00 87.31 100 ARG A C 1
ATOM 735 O O . ARG A 1 100 ? -19.418 9.435 15.757 1.00 87.31 100 ARG A O 1
ATOM 742 N N . GLN A 1 101 ? -17.391 10.259 15.266 1.00 85.44 101 GLN A N 1
ATOM 743 C CA . GLN A 1 101 ? -17.602 10.210 13.813 1.00 85.44 101 GLN A CA 1
ATOM 744 C C . GLN A 1 101 ? -17.587 8.774 13.286 1.00 85.44 101 GLN A C 1
ATOM 746 O O . GLN A 1 101 ? -18.462 8.417 12.500 1.00 85.44 101 GLN A O 1
ATOM 751 N N . VAL A 1 102 ? -16.660 7.943 13.770 1.00 84.12 102 VAL A N 1
ATOM 752 C CA . VAL A 1 102 ? -16.606 6.504 13.463 1.00 84.12 102 VAL A CA 1
ATOM 753 C C . VAL A 1 102 ? -17.900 5.814 13.894 1.00 84.12 102 VAL A C 1
ATOM 755 O O . VAL A 1 102 ? -18.529 5.139 13.088 1.00 84.12 102 VAL A O 1
ATOM 758 N N . GLU A 1 103 ? -18.378 6.073 15.111 1.00 85.50 103 GLU A N 1
ATOM 759 C CA . GLU A 1 103 ? -19.651 5.533 15.610 1.00 85.50 103 GLU A CA 1
ATOM 760 C C . GLU A 1 103 ? -20.848 5.949 14.731 1.00 85.50 103 GLU A C 1
ATOM 762 O O . GLU A 1 103 ? -21.707 5.134 14.392 1.00 85.50 103 GLU A O 1
ATOM 767 N N . ARG A 1 104 ? -20.908 7.217 14.299 1.00 84.75 104 ARG A N 1
ATOM 768 C CA . ARG A 1 104 ? -21.958 7.701 13.381 1.00 84.75 104 ARG A CA 1
ATOM 769 C C . ARG A 1 104 ? -21.873 7.046 12.005 1.00 84.75 104 ARG A C 1
ATOM 771 O O . ARG A 1 104 ? -22.912 6.707 11.438 1.00 84.75 104 ARG A O 1
ATOM 778 N N . ALA A 1 105 ? -20.665 6.890 11.468 1.00 79.81 105 ALA A N 1
ATOM 779 C CA . ALA A 1 105 ? -20.433 6.225 10.192 1.00 79.81 105 ALA A CA 1
ATOM 780 C C . ALA A 1 105 ? -20.858 4.754 10.267 1.00 79.81 105 ALA A C 1
ATOM 782 O O . ALA A 1 105 ? -21.601 4.294 9.402 1.00 79.81 105 ALA A O 1
ATOM 783 N N . HIS A 1 106 ? -20.494 4.062 11.348 1.00 81.00 106 HIS A N 1
ATOM 784 C CA . HIS A 1 106 ? -20.905 2.688 11.607 1.00 81.00 106 HIS A CA 1
ATOM 785 C C . HIS A 1 106 ? -22.432 2.547 11.685 1.00 81.00 106 HIS A C 1
ATOM 787 O O . HIS A 1 106 ? -22.992 1.645 11.072 1.00 81.00 106 HIS A O 1
ATOM 793 N N . ARG A 1 107 ? -23.144 3.474 12.342 1.00 84.12 107 ARG A N 1
ATOM 794 C CA . ARG A 1 107 ? -24.621 3.451 12.377 1.00 84.12 107 ARG A CA 1
ATOM 795 C C . ARG A 1 107 ? -25.264 3.691 11.010 1.00 84.12 107 ARG A C 1
ATOM 797 O O . ARG A 1 107 ? -26.252 3.042 10.687 1.00 84.12 107 ARG A O 1
ATOM 804 N N . ARG A 1 108 ? -24.723 4.610 10.201 1.00 80.62 108 ARG A N 1
ATOM 805 C CA . ARG A 1 108 ? -25.268 4.938 8.866 1.00 80.62 108 ARG A CA 1
ATOM 806 C C . ARG A 1 108 ? -24.980 3.859 7.823 1.00 80.62 108 ARG A C 1
ATOM 808 O O . ARG A 1 108 ? -25.817 3.589 6.969 1.00 80.62 108 ARG A O 1
ATOM 815 N N . ALA A 1 109 ? -23.799 3.258 7.891 1.00 76.00 109 ALA A N 1
ATOM 816 C CA . ALA A 1 109 ? -23.315 2.275 6.930 1.00 76.00 109 ALA A CA 1
ATOM 817 C C . ALA A 1 109 ? -23.250 0.857 7.522 1.00 76.00 109 ALA A C 1
ATOM 819 O O . ALA A 1 109 ? -22.604 -0.018 6.958 1.00 76.00 109 ALA A O 1
ATOM 820 N N . GLY A 1 110 ? -23.942 0.591 8.633 1.00 71.69 110 GLY A N 1
ATOM 821 C CA . GLY A 1 110 ? -23.944 -0.722 9.290 1.00 71.69 110 GLY A CA 1
ATOM 822 C C . GLY A 1 110 ? -24.471 -1.841 8.391 1.00 71.69 110 GLY A C 1
ATOM 823 O O . GLY A 1 110 ? -24.029 -2.980 8.492 1.00 71.69 110 GLY A O 1
ATOM 824 N N . TRP A 1 111 ? -25.329 -1.508 7.422 1.00 79.31 111 TRP A N 1
ATOM 825 C CA . TRP A 1 111 ? -25.774 -2.446 6.388 1.00 79.31 111 TRP A CA 1
ATOM 826 C C . TRP A 1 111 ? -24.621 -2.954 5.510 1.00 79.31 111 TRP A C 1
ATOM 828 O O . TRP A 1 111 ? -24.688 -4.070 5.004 1.00 79.31 111 TRP A O 1
ATOM 838 N N . VAL A 1 112 ? -23.553 -2.166 5.356 1.00 77.06 112 VAL A N 1
ATOM 839 C CA . VAL A 1 112 ? -22.343 -2.518 4.603 1.00 77.06 112 VAL A CA 1
ATOM 840 C C . VAL A 1 112 ? -21.473 -3.502 5.391 1.00 77.06 112 VAL A C 1
ATOM 842 O O . VAL A 1 112 ? -20.793 -4.339 4.799 1.00 77.06 112 VAL A O 1
ATOM 845 N N . ALA A 1 113 ? -21.555 -3.479 6.727 1.00 72.56 113 ALA A N 1
ATOM 846 C CA . ALA A 1 113 ? -20.778 -4.362 7.595 1.00 72.56 113 ALA A CA 1
ATOM 847 C C . ALA A 1 113 ? -21.036 -5.857 7.322 1.00 72.56 113 ALA A C 1
ATOM 849 O O . ALA A 1 113 ? -20.145 -6.676 7.543 1.00 72.56 113 ALA A O 1
ATOM 850 N N . ARG A 1 114 ? -22.211 -6.206 6.770 1.00 80.44 114 ARG A N 1
ATOM 851 C CA . ARG A 1 114 ? -22.586 -7.584 6.398 1.00 80.44 114 ARG A CA 1
ATOM 852 C C . ARG A 1 114 ? -21.691 -8.205 5.324 1.00 80.44 114 ARG A C 1
ATOM 854 O O . ARG A 1 114 ? 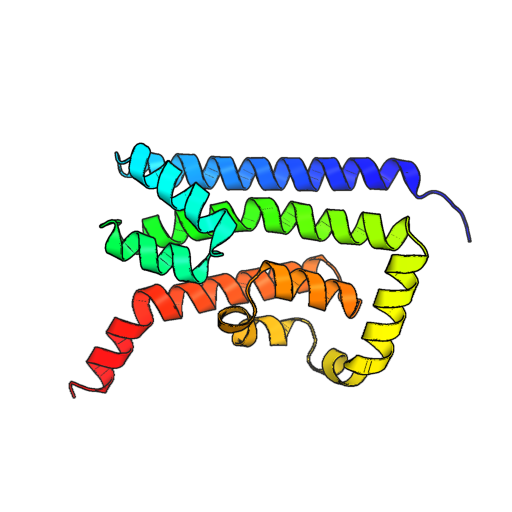-21.550 -9.420 5.288 1.00 80.44 114 ARG A O 1
ATOM 861 N N . TYR A 1 115 ? -21.102 -7.385 4.453 1.00 83.44 115 TYR A N 1
ATOM 862 C CA . TYR A 1 115 ? -20.212 -7.851 3.386 1.00 83.44 115 TYR A CA 1
ATOM 863 C C . TYR A 1 115 ? -18.775 -8.067 3.875 1.00 83.44 115 TYR A C 1
ATOM 865 O O . TYR A 1 115 ? -17.950 -8.643 3.166 1.00 83.44 115 TYR A O 1
ATOM 873 N N . GLY A 1 116 ? -18.479 -7.617 5.098 1.00 86.94 116 GLY A N 1
ATOM 874 C CA . GLY A 1 116 ? -17.159 -7.698 5.695 1.00 86.94 116 GLY A CA 1
ATOM 875 C C . GLY A 1 116 ? -16.084 -6.938 4.906 1.00 86.94 116 GLY A C 1
ATOM 876 O O . GLY A 1 116 ? -16.374 -6.205 3.962 1.00 86.94 116 GLY A O 1
ATOM 877 N N . PRO A 1 117 ? -14.807 -7.120 5.271 1.00 87.88 117 PRO A N 1
ATOM 878 C CA . PRO A 1 117 ? -13.687 -6.441 4.619 1.00 87.88 117 PRO A CA 1
ATOM 879 C C . PRO A 1 117 ? -13.487 -6.851 3.154 1.00 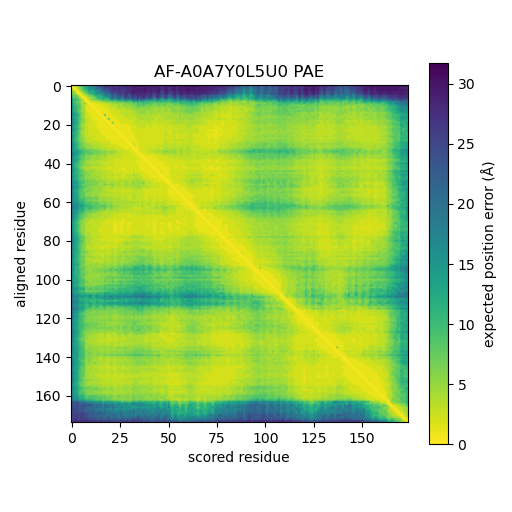87.88 117 PRO A C 1
ATOM 881 O O . PRO A 1 117 ? -12.910 -6.094 2.383 1.00 87.88 117 PRO A O 1
ATOM 884 N N . LEU A 1 118 ? -13.975 -8.028 2.746 1.00 91.25 118 LEU A N 1
ATOM 885 C CA . LEU A 1 118 ? -13.771 -8.563 1.395 1.00 91.25 118 LEU A CA 1
ATOM 886 C C . LEU A 1 118 ? -14.374 -7.686 0.296 1.00 91.25 118 LEU A C 1
ATOM 888 O O . LEU A 1 118 ? -13.874 -7.704 -0.825 1.00 91.25 118 LEU A O 1
ATOM 892 N N . MET A 1 119 ? -15.377 -6.863 0.612 1.00 89.75 119 MET A N 1
ATOM 893 C CA . MET A 1 119 ? -15.921 -5.896 -0.344 1.00 89.75 119 MET A CA 1
ATOM 894 C C . MET A 1 119 ? -14.872 -4.903 -0.861 1.00 89.75 119 MET A C 1
ATOM 896 O O . MET A 1 119 ? -15.041 -4.344 -1.941 1.00 89.75 119 MET A O 1
ATOM 900 N N . PHE A 1 120 ? -13.787 -4.677 -0.111 1.00 88.81 120 PHE A N 1
ATOM 901 C CA . PHE A 1 120 ? -12.716 -3.789 -0.547 1.00 88.81 120 PHE A CA 1
ATOM 902 C C . PHE A 1 120 ? -11.923 -4.368 -1.713 1.00 88.81 120 PHE A C 1
ATOM 904 O O . PHE A 1 120 ? -11.356 -3.591 -2.464 1.00 88.81 120 PHE A O 1
ATOM 911 N N . VAL A 1 121 ? -11.923 -5.685 -1.934 1.00 90.50 121 VAL A N 1
ATOM 912 C CA . VAL A 1 121 ? -11.191 -6.295 -3.054 1.00 90.50 121 VAL A CA 1
ATOM 913 C C . VAL A 1 121 ? -11.692 -5.776 -4.412 1.00 90.50 121 VAL A C 1
ATOM 915 O O . VAL A 1 121 ? -10.887 -5.204 -5.149 1.00 90.50 121 VAL A O 1
ATOM 918 N N . PRO A 1 122 ? -12.995 -5.883 -4.748 1.00 90.12 122 PRO A N 1
ATOM 919 C CA . PRO A 1 122 ? -13.515 -5.343 -6.004 1.00 90.12 122 PRO A CA 1
ATOM 920 C C . PRO A 1 122 ? -13.638 -3.812 -6.016 1.00 90.12 122 PRO A C 1
ATOM 922 O O . PRO A 1 122 ? -13.694 -3.227 -7.092 1.00 90.12 122 PRO A O 1
ATOM 925 N N . LEU A 1 123 ? -13.689 -3.153 -4.851 1.00 88.75 123 LEU A N 1
ATOM 926 C CA . LEU A 1 123 ? -13.845 -1.695 -4.755 1.00 88.75 123 LEU A CA 1
ATOM 927 C C . LEU A 1 123 ? -12.518 -0.927 -4.734 1.00 88.75 123 LEU A C 1
ATOM 929 O O . LEU A 1 123 ? -12.506 0.260 -5.061 1.00 88.75 123 LEU A O 1
ATOM 933 N N . CYS A 1 124 ? -11.408 -1.582 -4.385 1.00 88.62 124 CYS A N 1
ATOM 934 C CA . CYS A 1 124 ? -10.080 -0.975 -4.330 1.00 88.62 124 CYS A CA 1
ATOM 935 C C . CYS A 1 124 ? -9.688 -0.253 -5.629 1.00 88.62 124 CYS A C 1
ATOM 937 O O . CYS A 1 124 ? -9.192 0.867 -5.503 1.00 88.62 124 CYS A O 1
ATOM 939 N N . PRO A 1 125 ? -9.952 -0.783 -6.849 1.00 84.12 125 PRO A N 1
ATOM 940 C CA . PRO A 1 125 ? -9.606 -0.092 -8.090 1.00 84.12 125 PRO A CA 1
ATOM 941 C C . PRO A 1 125 ? -10.225 1.304 -8.198 1.00 84.12 125 PRO A C 1
ATOM 943 O O . PRO A 1 125 ? -9.606 2.189 -8.779 1.00 84.12 125 PRO A O 1
ATOM 946 N N . VAL A 1 126 ? -11.424 1.490 -7.633 1.00 86.50 126 VAL A N 1
ATOM 947 C CA . VAL A 1 126 ? -12.212 2.727 -7.730 1.00 86.50 126 VAL A CA 1
ATOM 948 C C . VAL A 1 126 ? -11.947 3.658 -6.550 1.00 86.50 126 VAL A C 1
ATOM 950 O O . VAL A 1 126 ? -11.828 4.863 -6.733 1.00 86.50 126 VAL A O 1
ATOM 953 N N . LEU A 1 127 ? -11.875 3.112 -5.334 1.00 87.75 127 LEU A N 1
ATOM 954 C CA . LEU A 1 127 ? -11.763 3.915 -4.114 1.00 87.75 127 LEU A CA 1
ATOM 955 C C . LEU A 1 127 ? -10.322 4.308 -3.772 1.00 87.75 127 LEU A C 1
ATOM 957 O O . LEU A 1 127 ? -10.122 5.338 -3.135 1.00 87.75 127 LEU A O 1
ATOM 961 N N . GLY A 1 128 ? -9.334 3.499 -4.158 1.00 89.25 128 GLY A N 1
ATOM 962 C CA . GLY A 1 128 ? -7.958 3.642 -3.679 1.00 89.25 128 GLY A CA 1
ATOM 963 C C . GLY A 1 128 ? -7.713 2.919 -2.351 1.00 89.25 128 GLY A C 1
ATOM 964 O O . GLY A 1 128 ? -8.632 2.651 -1.565 1.00 89.25 128 GLY A O 1
ATOM 965 N N . ALA A 1 129 ? -6.451 2.573 -2.096 1.00 91.56 129 ALA A N 1
ATOM 966 C CA . ALA A 1 129 ? -6.083 1.724 -0.969 1.00 91.56 129 ALA A CA 1
ATOM 967 C C . ALA A 1 129 ? -6.230 2.465 0.367 1.00 91.56 129 ALA A C 1
ATOM 969 O O . ALA A 1 129 ? -6.729 1.900 1.350 1.00 91.56 129 ALA A O 1
ATOM 970 N N . TYR A 1 130 ? -5.858 3.749 0.401 1.00 91.75 130 TYR A N 1
ATOM 971 C CA . TYR A 1 130 ? -5.967 4.569 1.609 1.00 91.75 130 TYR A CA 1
ATOM 972 C C . TYR A 1 130 ? -7.428 4.750 2.032 1.00 91.75 130 TYR A C 1
ATOM 974 O O . TYR A 1 130 ? -7.754 4.605 3.215 1.00 91.75 130 TYR A O 1
ATOM 982 N N . ALA A 1 131 ? -8.325 4.978 1.068 1.00 90.50 131 ALA A N 1
ATOM 983 C CA . ALA A 1 131 ? -9.758 5.080 1.325 1.00 90.50 131 ALA A CA 1
ATOM 984 C C . ALA A 1 131 ? -10.333 3.760 1.856 1.00 90.50 131 ALA A C 1
ATOM 986 O O . ALA A 1 131 ? -11.068 3.775 2.844 1.00 90.50 131 ALA A O 1
ATOM 987 N N . CYS A 1 132 ? -9.963 2.612 1.274 1.00 92.12 132 CYS A N 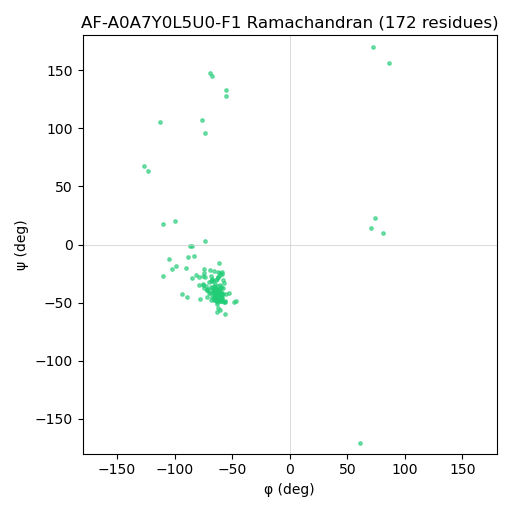1
ATOM 988 C CA . CYS A 1 132 ? -10.397 1.301 1.768 1.00 92.12 132 CYS A CA 1
ATOM 989 C C . CYS A 1 132 ? -9.993 1.068 3.232 1.00 92.12 132 CYS A C 1
ATOM 991 O O . CYS A 1 132 ? -10.811 0.609 4.033 1.00 92.12 132 CYS A O 1
ATOM 993 N N . VAL A 1 133 ? -8.768 1.439 3.620 1.00 91.88 133 VAL A N 1
ATOM 994 C CA . VAL A 1 133 ? -8.328 1.348 5.023 1.00 91.88 133 VAL A CA 1
ATOM 995 C C . VAL A 1 133 ? -9.117 2.300 5.918 1.00 91.88 133 VAL A C 1
ATOM 997 O O . VAL A 1 133 ? -9.609 1.875 6.968 1.00 91.88 133 VAL A O 1
ATOM 1000 N N . ALA A 1 134 ? -9.283 3.559 5.510 1.00 89.69 134 ALA A N 1
ATOM 1001 C CA . ALA A 1 134 ? -10.021 4.555 6.283 1.00 89.69 134 ALA A CA 1
ATOM 1002 C C . ALA A 1 134 ? -11.485 4.146 6.506 1.00 89.69 134 ALA A C 1
ATOM 1004 O O . ALA A 1 134 ? -11.973 4.182 7.638 1.00 89.69 134 ALA A O 1
ATOM 1005 N N . ILE A 1 135 ? -12.161 3.683 5.453 1.00 88.75 135 ILE A N 1
ATOM 1006 C CA . ILE A 1 135 ? -13.542 3.195 5.512 1.00 88.75 135 ILE A CA 1
ATOM 1007 C C . ILE A 1 135 ? -13.615 1.933 6.370 1.00 88.75 135 ILE A C 1
ATOM 1009 O O . ILE A 1 135 ? -14.448 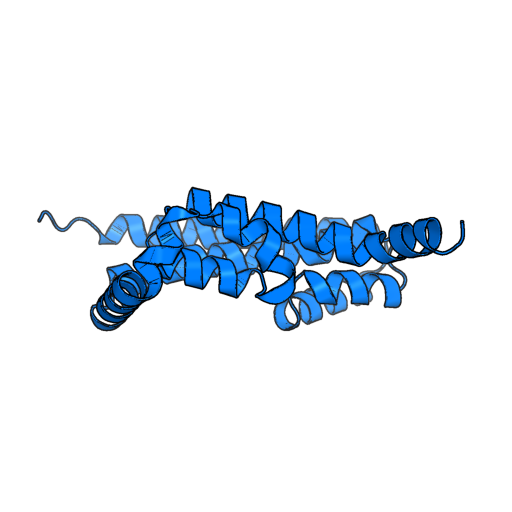1.863 7.268 1.00 88.75 135 ILE A O 1
ATOM 1013 N N . GLY A 1 136 ? -12.732 0.953 6.164 1.00 88.31 136 GLY A N 1
ATOM 1014 C CA . GLY A 1 136 ? -12.749 -0.288 6.939 1.00 88.31 136 GLY A CA 1
ATOM 1015 C C . GLY A 1 136 ? -12.543 -0.060 8.436 1.00 88.31 136 GLY A C 1
ATOM 1016 O O . GLY A 1 136 ? -13.234 -0.669 9.256 1.00 88.31 136 GLY A O 1
ATOM 1017 N N . ARG A 1 137 ? -11.651 0.863 8.814 1.00 87.00 137 ARG A N 1
ATOM 1018 C CA . ARG A 1 137 ? -11.489 1.271 10.218 1.00 87.00 137 ARG A CA 1
ATOM 1019 C C . ARG A 1 137 ? -12.677 2.088 10.724 1.00 87.00 137 ARG A C 1
ATOM 1021 O O . ARG A 1 137 ? -13.120 1.849 11.845 1.00 87.00 137 ARG A O 1
ATOM 1028 N N . GLY A 1 138 ? -13.244 2.963 9.893 1.00 83.00 138 GLY A N 1
ATOM 1029 C CA . GLY A 1 138 ? -14.469 3.714 10.188 1.00 83.00 138 GLY A CA 1
ATOM 1030 C C . GLY A 1 138 ? -15.714 2.838 10.379 1.00 83.00 138 GLY A C 1
ATOM 1031 O O . GLY A 1 138 ? -16.595 3.179 11.161 1.00 83.00 138 GLY A O 1
ATOM 1032 N N . LEU A 1 139 ? -15.770 1.678 9.724 1.00 84.62 139 LEU A N 1
ATOM 1033 C CA . LEU A 1 139 ? -16.815 0.667 9.902 1.00 84.62 139 LEU A CA 1
ATOM 1034 C C . LEU A 1 139 ? -16.538 -0.280 11.078 1.00 84.62 139 LEU A C 1
ATOM 1036 O O . LEU A 1 139 ? -17.362 -1.145 11.361 1.00 84.62 139 LEU A O 1
ATOM 1040 N N . GLY A 1 140 ? -15.410 -0.129 11.777 1.00 81.75 140 GLY A N 1
ATOM 1041 C CA . GLY A 1 140 ? -15.067 -0.939 12.946 1.00 81.75 140 GLY A CA 1
ATOM 1042 C C . GLY A 1 140 ? -14.477 -2.318 12.628 1.00 81.75 140 GLY A C 1
ATOM 1043 O O . GLY A 1 140 ? -14.291 -3.120 13.543 1.00 81.75 140 GLY A O 1
ATOM 1044 N N . PHE A 1 141 ? -14.128 -2.616 11.373 1.00 86.25 141 PHE A N 1
ATOM 1045 C CA . PHE A 1 141 ? -13.516 -3.900 11.019 1.00 86.25 141 PHE A CA 1
ATOM 1046 C C . PHE A 1 141 ? -12.116 -4.056 11.608 1.00 86.25 141 PHE A C 1
ATOM 1048 O O . PHE A 1 141 ? -11.350 -3.096 11.677 1.00 86.25 141 PHE A O 1
ATOM 1055 N N . ARG A 1 142 ? -11.743 -5.284 11.992 1.00 86.12 142 ARG A N 1
ATOM 1056 C CA . ARG A 1 142 ? -10.414 -5.589 12.549 1.00 86.12 142 ARG A CA 1
ATOM 1057 C C . ARG A 1 142 ? -9.308 -5.143 11.587 1.00 86.12 142 ARG A C 1
ATOM 1059 O O . ARG A 1 142 ? -9.342 -5.493 10.413 1.00 86.12 142 ARG A O 1
ATOM 1066 N N . LEU A 1 143 ? -8.296 -4.452 12.119 1.00 86.50 143 LEU A N 1
ATOM 1067 C CA . LEU A 1 143 ? -7.164 -3.904 11.360 1.00 86.50 143 LEU A CA 1
ATOM 1068 C C . LEU A 1 143 ? -6.532 -4.928 10.406 1.00 86.50 143 LEU A C 1
ATOM 1070 O O . LEU A 1 143 ? -6.375 -4.643 9.225 1.00 86.50 143 LEU A O 1
ATOM 1074 N N . ALA A 1 144 ? -6.225 -6.128 10.908 1.00 88.62 144 ALA A N 1
ATOM 1075 C CA . ALA A 1 144 ? -5.602 -7.187 10.116 1.00 88.62 144 ALA A CA 1
ATOM 1076 C C . ALA A 1 144 ? -6.465 -7.610 8.915 1.00 88.62 144 ALA A C 1
ATOM 1078 O O . ALA A 1 144 ? -5.942 -7.780 7.821 1.00 88.62 144 ALA A O 1
ATOM 1079 N N . SER A 1 145 ? -7.781 -7.733 9.110 1.00 90.38 145 SER A N 1
ATOM 1080 C CA . SER A 1 145 ? -8.719 -8.133 8.057 1.00 90.38 145 SER A CA 1
ATOM 1081 C C . SER A 1 145 ? -8.949 -7.022 7.030 1.00 90.38 145 SER A C 1
ATOM 1083 O O . SER A 1 145 ? -9.090 -7.303 5.845 1.00 90.38 145 SER A O 1
ATOM 1085 N N . THR A 1 146 ? -8.967 -5.759 7.467 1.00 91.56 146 THR A N 1
ATOM 1086 C CA . THR A 1 146 ? -9.028 -4.608 6.556 1.00 91.56 146 THR A CA 1
ATOM 1087 C C . THR A 1 146 ? -7.761 -4.522 5.715 1.00 91.56 146 THR A C 1
ATOM 1089 O O . THR A 1 146 ? -7.851 -4.408 4.500 1.00 91.56 146 THR A O 1
ATOM 1092 N N . LEU A 1 147 ? -6.582 -4.630 6.337 1.00 91.31 147 LEU A N 1
ATOM 1093 C CA . LEU A 1 147 ? -5.309 -4.588 5.619 1.00 91.31 147 LEU A CA 1
ATOM 1094 C C . LEU A 1 147 ? -5.178 -5.740 4.625 1.00 91.31 147 LEU A C 1
ATOM 1096 O O . LEU A 1 147 ? -4.801 -5.493 3.486 1.00 91.31 147 LEU A O 1
ATOM 1100 N N . SER A 1 148 ? -5.520 -6.975 5.006 1.00 93.38 148 SER A N 1
ATOM 1101 C CA . SER A 1 148 ? -5.431 -8.111 4.083 1.00 93.38 148 SER A CA 1
ATOM 1102 C C . SER A 1 148 ? -6.373 -7.963 2.889 1.00 93.38 148 SER A C 1
ATOM 1104 O O . SER A 1 148 ? -5.960 -8.217 1.759 1.00 93.38 148 SER A O 1
ATOM 1106 N N . ALA A 1 149 ? -7.605 -7.495 3.109 1.00 93.62 149 ALA A N 1
ATOM 1107 C CA . ALA A 1 149 ? -8.550 -7.250 2.027 1.00 93.62 149 ALA A CA 1
ATOM 1108 C C . ALA A 1 149 ? -8.114 -6.091 1.121 1.00 93.62 149 ALA A C 1
ATOM 1110 O O . ALA A 1 149 ? -8.198 -6.215 -0.098 1.00 93.62 149 ALA A O 1
ATOM 1111 N N . THR A 1 150 ? -7.594 -4.997 1.687 1.00 93.38 150 THR A N 1
ATOM 1112 C CA . THR A 1 150 ? -7.048 -3.891 0.891 1.00 93.38 150 THR A CA 1
ATOM 1113 C C . THR A 1 150 ? -5.831 -4.336 0.090 1.00 93.38 150 THR A C 1
ATOM 1115 O O . THR A 1 150 ? -5.747 -4.025 -1.090 1.00 93.38 150 THR A O 1
ATOM 1118 N N . ILE A 1 151 ? -4.915 -5.108 0.680 1.00 94.31 151 ILE A N 1
ATOM 1119 C CA . ILE A 1 151 ? -3.743 -5.648 -0.022 1.00 94.31 151 ILE A CA 1
ATOM 1120 C C . ILE A 1 151 ? -4.175 -6.557 -1.175 1.00 94.31 151 ILE A C 1
ATOM 1122 O O . ILE A 1 151 ? -3.689 -6.397 -2.292 1.00 94.31 151 ILE A O 1
ATOM 1126 N N . ALA A 1 152 ? -5.119 -7.470 -0.933 1.00 93.88 152 ALA A N 1
ATOM 1127 C CA . ALA A 1 152 ? -5.680 -8.314 -1.983 1.00 93.88 152 ALA A CA 1
ATOM 1128 C C . ALA A 1 152 ? -6.347 -7.472 -3.087 1.00 93.88 152 ALA A C 1
ATOM 1130 O O . ALA A 1 152 ? -6.138 -7.734 -4.270 1.00 93.88 152 ALA A O 1
ATOM 1131 N N . GLY A 1 153 ? -7.080 -6.420 -2.709 1.00 92.56 153 GLY A N 1
ATOM 1132 C CA . GLY A 1 153 ? -7.666 -5.450 -3.633 1.00 92.56 153 GLY A CA 1
ATOM 1133 C C . GLY A 1 153 ? -6.627 -4.686 -4.447 1.00 92.56 153 GLY A C 1
ATOM 1134 O O . GLY A 1 153 ? -6.802 -4.538 -5.652 1.00 92.56 153 GLY A O 1
ATOM 1135 N N . MET A 1 154 ? -5.521 -4.256 -3.841 1.00 93.25 154 MET A N 1
ATOM 1136 C CA . MET A 1 154 ? -4.413 -3.603 -4.541 1.00 93.25 154 MET A CA 1
ATOM 1137 C C . MET A 1 154 ? -3.778 -4.550 -5.555 1.00 93.25 154 MET A C 1
ATOM 1139 O O . MET A 1 154 ? -3.627 -4.171 -6.713 1.00 93.25 154 MET A O 1
ATOM 1143 N N . VAL A 1 155 ? -3.456 -5.786 -5.154 1.00 92.12 155 VAL A N 1
ATOM 1144 C CA . VAL A 1 155 ? -2.894 -6.801 -6.061 1.00 92.12 155 VAL A CA 1
ATOM 1145 C C . VAL A 1 155 ? -3.838 -7.038 -7.236 1.00 92.12 155 VAL A C 1
ATOM 1147 O O . VAL A 1 155 ? -3.413 -6.943 -8.386 1.00 92.12 155 VAL A O 1
ATOM 1150 N N . TRP A 1 156 ? -5.124 -7.265 -6.960 1.00 89.69 156 TRP A N 1
ATOM 1151 C CA . TRP A 1 156 ? -6.148 -7.422 -7.990 1.00 89.69 156 TRP A CA 1
ATOM 1152 C C . TRP A 1 156 ? -6.207 -6.211 -8.933 1.00 89.69 156 TRP A C 1
ATOM 1154 O O . TRP A 1 156 ? -6.123 -6.367 -10.148 1.00 89.69 156 TRP A O 1
ATOM 1164 N N . SER A 1 157 ? -6.273 -4.999 -8.380 1.00 87.81 157 SER A N 1
ATOM 1165 C CA . SER A 1 157 ? -6.357 -3.751 -9.150 1.00 87.81 157 SER A CA 1
ATOM 1166 C C . SER A 1 157 ? -5.151 -3.560 -10.063 1.00 87.81 157 SER A C 1
ATOM 1168 O O . SER A 1 157 ? -5.302 -3.240 -11.239 1.00 87.81 157 SER A O 1
ATOM 1170 N N . VAL A 1 158 ? -3.946 -3.778 -9.536 1.00 87.88 158 VAL A N 1
ATOM 1171 C CA . VAL A 1 158 ? -2.699 -3.655 -10.294 1.00 87.88 158 VAL A CA 1
ATOM 1172 C C . VAL A 1 158 ? -2.643 -4.694 -11.405 1.00 87.88 158 VAL A C 1
ATOM 1174 O O . VAL A 1 158 ? -2.272 -4.351 -12.524 1.00 87.88 158 VAL A O 1
ATOM 1177 N N . MET A 1 159 ? -3.054 -5.939 -11.140 1.00 85.94 159 MET A N 1
ATOM 1178 C CA . MET A 1 159 ? -3.122 -6.970 -12.179 1.00 85.94 159 MET A CA 1
ATOM 1179 C C . MET A 1 159 ? -4.093 -6.575 -13.296 1.00 85.94 159 MET A C 1
ATOM 1181 O O . MET A 1 159 ? -3.729 -6.624 -14.472 1.00 85.94 159 MET A O 1
ATOM 1185 N N . VAL A 1 160 ? -5.293 -6.115 -12.940 1.00 85.38 160 VAL A N 1
ATOM 1186 C CA . VAL A 1 160 ? -6.301 -5.662 -13.909 1.00 85.38 160 VAL A CA 1
ATOM 1187 C C . VAL A 1 160 ? -5.804 -4.462 -14.719 1.00 85.38 160 VAL A C 1
ATOM 1189 O O . VAL A 1 160 ? -6.017 -4.416 -15.923 1.00 85.38 160 VAL A O 1
ATOM 1192 N N . ILE A 1 161 ? -5.098 -3.509 -14.119 1.00 83.31 161 ILE A N 1
ATOM 1193 C CA . ILE A 1 161 ? -4.653 -2.300 -14.829 1.00 83.31 161 ILE A CA 1
ATOM 1194 C C . ILE A 1 161 ? -3.437 -2.573 -15.713 1.00 83.31 161 ILE A C 1
ATOM 1196 O O . ILE A 1 161 ? -3.403 -2.171 -16.874 1.00 83.31 161 ILE A O 1
ATOM 1200 N N . VAL A 1 162 ? -2.435 -3.268 -15.179 1.00 82.69 162 VAL A N 1
ATOM 1201 C CA . VAL A 1 162 ? -1.167 -3.505 -15.881 1.00 82.69 162 VAL A CA 1
ATOM 1202 C C . VAL A 1 162 ? -1.319 -4.566 -16.969 1.00 82.69 162 VAL A C 1
ATOM 1204 O O . VAL A 1 162 ? -0.667 -4.475 -18.012 1.00 82.69 162 VAL A O 1
ATOM 1207 N N . TYR A 1 163 ? -2.168 -5.572 -16.743 1.00 81.94 163 TYR A N 1
ATOM 1208 C CA . TYR A 1 163 ? -2.354 -6.675 -17.685 1.00 81.94 163 TYR A CA 1
ATOM 1209 C C . TYR A 1 163 ? -3.712 -6.667 -18.374 1.00 81.94 163 TYR A C 1
ATOM 1211 O O . TYR A 1 163 ? -3.779 -7.152 -19.498 1.00 81.94 163 TYR A O 1
ATOM 1219 N N . GLY A 1 164 ? -4.774 -6.113 -17.788 1.00 73.94 164 GLY A N 1
ATOM 1220 C CA . GLY A 1 164 ? -6.139 -6.238 -18.320 1.00 73.94 164 GLY A CA 1
ATOM 1221 C C . GLY A 1 164 ? -6.312 -5.727 -19.749 1.00 73.94 164 GLY A C 1
ATOM 1222 O O . GLY A 1 164 ? -7.061 -6.335 -20.503 1.00 73.94 164 GLY A O 1
ATOM 1223 N N . GLY A 1 165 ? -5.544 -4.722 -20.185 1.00 65.62 165 GLY A N 1
ATOM 1224 C CA . GLY A 1 165 ? -5.522 -4.314 -21.596 1.00 65.62 165 GLY A CA 1
ATOM 1225 C C . GLY A 1 165 ? -5.118 -5.448 -22.551 1.00 65.62 165 GLY A C 1
ATOM 1226 O O . GLY A 1 165 ? -5.715 -5.604 -23.608 1.00 65.62 165 GLY A O 1
ATOM 1227 N N . HIS A 1 166 ? -4.173 -6.306 -22.157 1.00 62.59 166 HIS A N 1
ATOM 1228 C CA . HIS A 1 166 ? -3.766 -7.482 -22.936 1.00 62.59 166 HIS A CA 1
ATOM 1229 C C . HIS A 1 166 ? -4.875 -8.546 -22.999 1.00 62.59 166 HIS A C 1
ATOM 1231 O O . HIS A 1 166 ? -5.071 -9.178 -24.032 1.00 62.59 166 HIS A O 1
ATOM 1237 N N . TRP A 1 167 ? -5.628 -8.718 -21.909 1.00 61.94 167 TRP A N 1
ATOM 1238 C CA . TRP A 1 167 ? -6.768 -9.639 -21.856 1.00 61.94 167 TRP A CA 1
ATOM 1239 C C . TRP A 1 167 ? -7.934 -9.145 -22.715 1.00 61.94 167 TRP A C 1
ATOM 1241 O O . TRP A 1 167 ? -8.529 -9.927 -23.448 1.00 61.94 167 TRP A O 1
ATOM 1251 N N . VAL A 1 168 ? -8.221 -7.841 -22.676 1.00 60.31 168 VAL A N 1
ATOM 1252 C CA . VAL A 1 168 ? -9.269 -7.207 -23.490 1.00 60.31 168 VAL A CA 1
ATOM 1253 C C . VAL A 1 168 ? -8.928 -7.276 -24.978 1.00 60.31 168 VAL A C 1
ATOM 1255 O O . VAL A 1 168 ? -9.797 -7.597 -25.780 1.00 60.31 168 VAL A O 1
ATOM 1258 N N . VAL A 1 169 ? -7.665 -7.054 -25.355 1.00 58.66 169 VAL A N 1
ATOM 1259 C CA . VAL A 1 169 ? -7.221 -7.200 -26.751 1.00 58.66 169 VAL A CA 1
ATOM 1260 C C . VAL A 1 169 ? -7.373 -8.648 -27.234 1.00 58.66 169 VAL A C 1
ATOM 1262 O O . VAL A 1 169 ? -7.883 -8.857 -28.325 1.00 58.66 169 VAL A O 1
ATOM 1265 N N . HIS A 1 170 ? -7.035 -9.655 -26.424 1.00 60.03 170 HIS A N 1
ATOM 1266 C CA . HIS A 1 170 ? -7.256 -11.061 -26.801 1.00 60.03 170 HIS A CA 1
ATOM 1267 C C . HIS A 1 170 ? -8.736 -11.475 -26.861 1.00 60.03 170 HIS A C 1
ATOM 1269 O O . HIS A 1 170 ? -9.073 -12.386 -27.608 1.00 60.03 170 HIS A O 1
ATOM 1275 N N . LEU A 1 171 ? -9.614 -10.823 -26.096 1.00 56.94 171 LEU A N 1
ATOM 1276 C CA . LEU A 1 171 ? -11.060 -11.073 -26.123 1.00 56.94 171 LEU A CA 1
ATOM 1277 C C . LEU A 1 171 ? -11.780 -10.365 -27.282 1.00 56.94 171 LEU A C 1
ATOM 1279 O O . LEU A 1 171 ? -12.839 -10.826 -27.688 1.00 56.94 171 LEU A O 1
ATOM 1283 N N . LEU A 1 172 ? -11.240 -9.248 -27.784 1.00 57.59 172 LEU A N 1
ATOM 1284 C CA . LEU A 1 172 ? -11.835 -8.454 -28.870 1.00 57.59 172 LEU A CA 1
ATOM 1285 C C . LEU A 1 172 ? -11.230 -8.740 -30.253 1.00 57.59 172 LEU A C 1
ATOM 1287 O O . LEU A 1 172 ? -11.836 -8.380 -31.257 1.00 57.59 172 LEU A O 1
ATOM 1291 N N . VAL A 1 173 ? -10.036 -9.337 -30.315 1.00 56.09 173 VAL A N 1
ATOM 1292 C CA . VAL A 1 173 ? -9.334 -9.700 -31.566 1.00 56.09 173 VAL A CA 1
ATOM 1293 C C . VAL A 1 173 ? -9.518 -11.198 -31.896 1.00 56.09 173 VAL A C 1
ATOM 1295 O O . VAL A 1 173 ? -8.752 -11.782 -32.661 1.00 56.09 173 VAL A O 1
ATOM 1298 N N . HIS A 1 174 ? -10.552 -11.827 -31.331 1.00 47.44 174 HIS A N 1
ATOM 1299 C CA . HIS A 1 174 ? -11.053 -13.140 -31.744 1.00 47.44 174 HIS A CA 1
ATOM 1300 C C . HIS A 1 174 ? -12.404 -13.012 -32.437 1.00 47.44 174 HIS A C 1
ATOM 1302 O O . HIS A 1 174 ? -13.296 -12.351 -31.864 1.00 47.44 174 HIS A O 1
#

Mean predicted aligned error: 6.56 Å

Foldseek 3Di:
DDDDDDPVLVVLLVVLQVLLVVLLVVLQVLLVVQVCNVVSVVLLVVLCVVPLQVSLVVCVVVVHDSVSSSSSSLSSRSNVLSNLLSVLVVCCVPPVVSVVQLVVLLVVCVVVCVVPLLVCQCCCLPQPLSRQSVSCVSNVHDSVRSNVNSSNSSVNSSCCRSCVVVVVCVVVVD

Radius of gyration: 18.05 Å; Cα contacts (8 Å, |Δi|>4): 208; chains: 1; boundin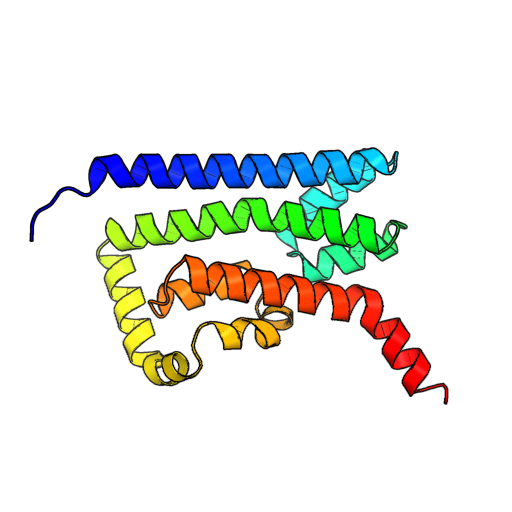g box: 45×27×65 Å

Secondary structure (DSSP, 8-state):
-----HHHHHHHHHHHHHHHHHHHHHHHHHHHTTT-HHHHHHHHHHHHHH-HHHHHHHHHHTT--HHHHHHHHHHHHHHHHHHHHHHHHHHHHH-HHHHHHHHHHHHHSGGGGGG-GGGHHHHHHHH-HHHHHHHHHHTT--HHHHHHHHHHHHHHHHHHHHHHHHHHHHHH--